Protein AF-A0A5B1RBX6-F1 (afdb_monomer)

Radius of gyration: 20.05 Å; Cα contacts (8 Å, |Δi|>4): 82; chains: 1; bounding box: 40×21×62 Å

pLDDT: mean 85.08, std 12.6, range [52.69, 97.75]

Structure (mmCIF, N/CA/C/O backbone):
data_AF-A0A5B1RBX6-F1
#
_entry.id   AF-A0A5B1RBX6-F1
#
loop_
_atom_site.group_PDB
_atom_site.id
_atom_site.type_symbol
_atom_site.label_atom_id
_atom_site.label_alt_id
_atom_site.label_comp_id
_atom_site.label_asym_id
_atom_site.label_entity_id
_atom_site.label_seq_id
_atom_site.pdbx_PDB_ins_code
_atom_site.Cartn_x
_atom_site.Cartn_y
_atom_site.Cartn_z
_atom_site.occupancy
_atom_site.B_iso_or_equiv
_atom_site.auth_seq_id
_atom_site.auth_comp_id
_atom_site.auth_asym_id
_atom_site.auth_atom_id
_atom_site.pdbx_PDB_model_num
ATOM 1 N N . VAL A 1 1 ? 2.491 -7.538 -31.295 1.00 53.94 1 VAL A N 1
ATOM 2 C CA . VAL A 1 1 ? 2.454 -6.570 -32.418 1.00 53.94 1 VAL A CA 1
ATOM 3 C C . VAL A 1 1 ? 3.876 -6.329 -32.900 1.00 53.94 1 VAL A C 1
ATOM 5 O O . VAL A 1 1 ? 4.595 -5.534 -32.309 1.00 53.94 1 VAL A O 1
ATOM 8 N N . THR A 1 2 ? 4.317 -7.067 -33.911 1.00 52.69 2 THR A N 1
ATOM 9 C CA . THR A 1 2 ? 5.581 -6.814 -34.616 1.00 52.69 2 THR A CA 1
ATOM 10 C C . THR A 1 2 ? 5.305 -5.795 -35.714 1.00 52.69 2 THR A C 1
ATOM 12 O O . THR A 1 2 ? 5.026 -6.165 -36.844 1.00 52.69 2 THR A O 1
ATOM 15 N N . ARG A 1 3 ? 5.305 -4.512 -35.349 1.00 59.53 3 ARG A N 1
ATOM 16 C CA . ARG A 1 3 ? 5.227 -3.385 -36.287 1.00 59.53 3 ARG A CA 1
ATOM 17 C C . ARG A 1 3 ? 6.452 -2.512 -36.062 1.00 59.53 3 ARG A C 1
ATOM 19 O O . ARG A 1 3 ? 6.745 -2.174 -34.911 1.00 59.53 3 ARG A O 1
ATOM 26 N N . ARG A 1 4 ? 7.163 -2.151 -37.127 1.00 60.09 4 ARG A N 1
ATOM 27 C CA . ARG A 1 4 ? 8.262 -1.180 -37.068 1.00 60.09 4 ARG A CA 1
ATOM 28 C C . ARG A 1 4 ? 7.713 0.248 -37.208 1.00 60.09 4 ARG A C 1
ATOM 30 O O . ARG A 1 4 ? 6.635 0.438 -37.775 1.00 60.09 4 ARG A O 1
ATOM 37 N N . PRO A 1 5 ? 8.405 1.272 -36.680 1.00 65.06 5 PRO A N 1
ATOM 38 C CA . PRO A 1 5 ? 7.997 2.660 -36.886 1.00 65.06 5 PRO A CA 1
ATOM 39 C C . PRO A 1 5 ? 7.848 2.969 -38.387 1.00 65.06 5 PRO A C 1
ATOM 41 O O . PRO A 1 5 ? 8.788 2.754 -39.143 1.00 65.06 5 PRO A O 1
ATOM 44 N N . GLY A 1 6 ? 6.670 3.446 -38.807 1.00 74.94 6 GLY A N 1
ATOM 45 C CA . GLY A 1 6 ? 6.378 3.833 -40.197 1.00 74.94 6 GLY A CA 1
ATOM 46 C C . GLY A 1 6 ? 5.563 2.832 -41.028 1.00 74.94 6 GLY A C 1
ATOM 47 O O . GLY A 1 6 ? 5.034 3.218 -42.061 1.00 74.94 6 GLY A O 1
ATOM 48 N N . GLU A 1 7 ? 5.390 1.585 -40.585 1.00 77.25 7 GLU A N 1
ATOM 49 C CA . GLU A 1 7 ? 4.580 0.598 -41.325 1.00 77.25 7 GLU A CA 1
ATOM 50 C C . GLU A 1 7 ? 3.073 0.863 -41.174 1.00 77.25 7 GLU A C 1
ATOM 52 O O . GLU A 1 7 ? 2.630 1.344 -40.130 1.00 77.25 7 GLU A O 1
ATOM 57 N N . GLU A 1 8 ? 2.261 0.542 -42.180 1.00 74.38 8 GLU A N 1
ATOM 58 C CA . GLU A 1 8 ? 0.801 0.681 -42.116 1.00 74.38 8 GLU A CA 1
ATOM 59 C C . GLU A 1 8 ? 0.187 -0.296 -41.093 1.00 74.38 8 GLU A C 1
ATOM 61 O O . GLU A 1 8 ? 0.698 -1.393 -40.855 1.00 74.38 8 GLU A O 1
ATOM 66 N N . TYR A 1 9 ? -0.893 0.111 -40.419 1.00 70.88 9 TYR A N 1
ATOM 67 C CA . TYR A 1 9 ? -1.558 -0.750 -39.442 1.00 70.88 9 TYR A CA 1
ATOM 68 C C . TYR A 1 9 ? -2.414 -1.799 -40.158 1.00 70.88 9 TYR A C 1
ATOM 70 O O . TYR A 1 9 ? -3.473 -1.482 -40.691 1.00 70.88 9 TYR A O 1
ATOM 78 N N . LEU A 1 10 ? -1.971 -3.058 -40.122 1.00 74.31 10 LEU A N 1
ATOM 79 C CA . LEU A 1 10 ? -2.688 -4.194 -40.700 1.00 74.31 10 LEU A CA 1
ATOM 80 C C . LEU A 1 10 ? -3.395 -4.994 -39.589 1.00 74.31 10 LEU A C 1
ATOM 82 O O . LEU A 1 10 ? -2.749 -5.804 -38.916 1.00 74.31 10 LEU A O 1
ATOM 86 N N . PRO A 1 11 ? -4.713 -4.806 -39.369 1.00 61.75 11 PRO A N 1
ATOM 87 C CA . PRO A 1 11 ? -5.441 -5.457 -38.275 1.00 61.75 11 PRO A CA 1
ATOM 88 C C . PRO A 1 11 ? -5.400 -6.995 -38.341 1.00 61.75 11 PRO A C 1
ATOM 90 O O . PRO A 1 11 ? -5.384 -7.641 -37.294 1.00 61.75 11 PRO A O 1
ATOM 93 N N . GLY A 1 12 ? -5.269 -7.581 -39.539 1.00 66.50 12 GLY A N 1
ATOM 94 C CA . GLY A 1 12 ? -5.119 -9.030 -39.746 1.00 66.50 12 GLY A CA 1
ATOM 95 C C . GLY A 1 12 ? -3.781 -9.634 -39.290 1.00 66.50 12 GLY A C 1
ATOM 96 O O . GLY A 1 12 ? -3.654 -10.852 -39.252 1.00 66.50 12 GLY A O 1
ATOM 97 N N . LEU A 1 13 ? -2.790 -8.813 -38.917 1.00 65.19 13 LEU A N 1
ATOM 98 C CA . LEU A 1 13 ? -1.464 -9.252 -38.441 1.00 65.19 13 LEU A CA 1
ATOM 99 C C . LEU A 1 13 ? -1.256 -8.993 -36.939 1.00 65.19 13 LEU A C 1
ATOM 101 O O . LEU A 1 13 ? -0.130 -8.984 -36.426 1.00 65.19 13 LEU A O 1
ATOM 105 N N . THR A 1 14 ? -2.341 -8.757 -36.202 1.00 63.69 14 THR A N 1
ATOM 106 C CA . THR A 1 14 ? -2.280 -8.531 -34.759 1.00 63.69 14 THR A CA 1
ATOM 107 C C . THR A 1 14 ? -2.240 -9.861 -34.005 1.00 63.69 14 THR 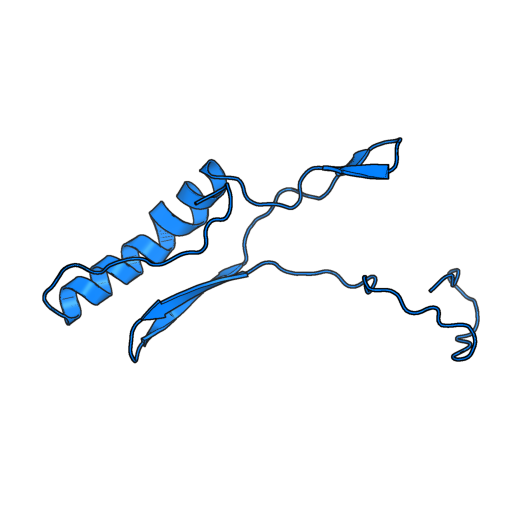A C 1
ATOM 109 O O . THR A 1 14 ? -3.253 -10.492 -33.737 1.00 63.69 14 THR A O 1
ATOM 112 N N . ALA A 1 15 ? -1.038 -10.304 -33.627 1.00 68.25 15 ALA A N 1
ATOM 113 C CA . ALA A 1 15 ? -0.902 -11.413 -32.685 1.00 68.25 15 ALA A CA 1
ATOM 114 C C . ALA A 1 15 ? -1.435 -10.991 -31.297 1.00 68.25 15 ALA A C 1
ATOM 116 O O . ALA A 1 15 ? -1.013 -9.930 -30.802 1.00 68.25 15 ALA A O 1
ATOM 117 N N . PRO A 1 16 ? -2.297 -11.799 -30.646 1.00 66.62 16 PRO A N 1
ATOM 118 C CA . PRO A 1 16 ? -2.677 -11.592 -29.256 1.00 66.62 16 PRO A CA 1
ATOM 119 C C . PRO A 1 16 ? -1.424 -11.450 -28.395 1.00 66.62 16 PRO A C 1
ATOM 121 O O . PRO A 1 16 ? -0.515 -12.276 -28.442 1.00 66.62 16 PRO A O 1
ATOM 124 N N . THR A 1 17 ? -1.348 -10.370 -27.626 1.00 66.56 17 THR A N 1
ATOM 125 C CA . THR A 1 17 ? -0.272 -10.165 -26.659 1.00 66.56 17 THR A CA 1
ATOM 126 C C . THR A 1 17 ? -0.888 -9.884 -25.305 1.00 66.56 17 THR A C 1
ATOM 128 O O . THR A 1 17 ? -1.671 -8.949 -25.153 1.00 66.56 17 THR A O 1
ATOM 131 N N . TYR A 1 18 ? -0.500 -10.673 -24.305 1.00 63.50 18 TYR A N 1
ATOM 132 C CA . TYR A 1 18 ? -0.876 -10.449 -22.907 1.00 63.50 18 TYR A CA 1
ATOM 133 C C . TYR A 1 18 ? -0.299 -9.143 -22.350 1.00 63.50 18 TYR A C 1
ATOM 135 O O . TYR A 1 18 ? -0.771 -8.620 -21.347 1.00 63.50 18 TYR A O 1
ATOM 143 N N . HIS A 1 19 ? 0.718 -8.594 -23.015 1.00 59.44 19 HIS A N 1
ATOM 144 C CA . HIS A 1 19 ? 1.359 -7.351 -22.628 1.00 59.44 19 HIS A CA 1
ATOM 145 C C . HIS A 1 19 ? 1.099 -6.317 -23.716 1.00 59.44 19 HIS A C 1
ATOM 147 O O . HIS A 1 19 ? 1.691 -6.358 -24.799 1.00 59.44 19 HIS A O 1
ATOM 153 N N . SER A 1 20 ? 0.196 -5.377 -23.436 1.00 63.31 20 SER A N 1
ATOM 154 C CA . SER A 1 20 ? 0.141 -4.145 -24.218 1.00 63.31 20 SER A CA 1
ATOM 155 C C . SER A 1 20 ? 1.451 -3.387 -23.981 1.00 63.31 20 SER A C 1
ATOM 157 O O . SER A 1 20 ? 1.913 -3.319 -22.846 1.00 63.31 20 SER A O 1
ATOM 159 N N . GLY A 1 21 ? 2.060 -2.789 -25.007 1.00 62.94 21 GLY A N 1
ATOM 160 C CA . GLY A 1 21 ? 3.254 -1.940 -24.844 1.00 62.94 21 GLY A CA 1
ATOM 161 C C . GLY A 1 21 ? 3.004 -0.640 -24.058 1.00 62.94 21 GLY A C 1
ATOM 162 O O . GLY A 1 21 ? 3.780 0.304 -24.172 1.00 62.94 21 GLY A O 1
ATOM 163 N N . ARG A 1 22 ? 1.890 -0.548 -23.319 1.00 66.44 22 ARG A N 1
ATOM 164 C CA . ARG A 1 22 ? 1.466 0.626 -22.558 1.00 66.44 22 ARG A CA 1
ATOM 165 C C . ARG A 1 22 ? 2.259 0.725 -21.256 1.00 66.44 22 ARG A C 1
ATOM 167 O O . ARG A 1 22 ? 2.600 -0.281 -20.638 1.00 66.44 22 ARG A O 1
ATOM 174 N N . LYS A 1 23 ? 2.516 1.963 -20.829 1.00 73.00 23 LYS A N 1
ATOM 175 C CA . LYS A 1 23 ? 3.066 2.268 -19.505 1.00 73.00 23 LYS A CA 1
ATOM 176 C C . LYS A 1 23 ? 2.008 1.927 -18.451 1.00 73.00 23 LYS A C 1
ATOM 178 O O . LYS A 1 23 ? 0.886 2.417 -18.542 1.00 73.00 23 LYS A O 1
ATOM 183 N N . SER A 1 24 ? 2.362 1.098 -17.477 1.00 78.25 24 SER A N 1
ATOM 184 C CA . SER A 1 24 ? 1.535 0.805 -16.305 1.00 78.25 24 SER A CA 1
ATOM 185 C C . SER A 1 24 ? 1.932 1.704 -15.135 1.00 78.25 24 SER A C 1
ATOM 187 O O . SER A 1 24 ? 3.105 2.045 -14.982 1.00 78.25 24 SER A O 1
ATOM 189 N N . ILE A 1 25 ? 0.962 2.059 -14.296 1.00 85.31 25 ILE A N 1
ATOM 190 C CA . ILE A 1 25 ? 1.188 2.713 -13.004 1.00 85.31 25 ILE A CA 1
ATOM 191 C C . ILE A 1 25 ? 0.751 1.720 -11.930 1.00 85.31 25 ILE A C 1
ATOM 193 O O . ILE A 1 25 ? -0.311 1.116 -12.065 1.00 85.31 25 ILE A O 1
ATOM 197 N N . MET A 1 26 ? 1.568 1.542 -10.894 1.00 88.94 26 MET A N 1
ATOM 198 C CA . MET A 1 26 ? 1.193 0.744 -9.730 1.00 88.94 26 MET A CA 1
ATOM 199 C C . MET A 1 26 ? 0.658 1.673 -8.645 1.00 88.94 26 MET A C 1
ATOM 201 O O . MET A 1 26 ? 1.244 2.723 -8.368 1.00 88.94 26 MET A O 1
ATOM 205 N N . ILE A 1 27 ? -0.479 1.299 -8.075 1.00 93.81 27 ILE A N 1
ATOM 206 C CA . ILE A 1 27 ? -1.184 2.063 -7.055 1.00 93.81 27 ILE A CA 1
ATOM 207 C C . ILE A 1 27 ? -1.398 1.139 -5.866 1.00 93.81 27 ILE A C 1
ATOM 209 O O . ILE A 1 27 ? -1.761 -0.020 -6.055 1.00 93.81 27 ILE A O 1
ATOM 213 N N . TRP A 1 28 ? -1.210 1.672 -4.666 1.00 95.00 28 TRP A N 1
ATOM 214 C CA . TRP A 1 28 ? -1.706 1.054 -3.445 1.00 95.00 28 TRP A CA 1
ATOM 215 C C . TRP A 1 28 ? -2.898 1.856 -2.932 1.00 95.00 28 TRP A C 1
ATOM 217 O O . TRP A 1 28 ? -2.923 3.086 -3.035 1.00 95.00 28 TRP A O 1
ATOM 227 N N . ALA A 1 29 ? -3.898 1.159 -2.410 1.00 97.06 29 ALA A N 1
ATOM 228 C CA . ALA A 1 29 ? -5.058 1.775 -1.794 1.00 97.06 29 ALA A CA 1
ATOM 229 C C . ALA A 1 29 ? -5.600 0.882 -0.685 1.00 97.06 29 ALA A C 1
ATOM 231 O O . ALA A 1 29 ? -5.468 -0.340 -0.754 1.00 97.06 29 ALA A O 1
ATOM 232 N N . CYS A 1 30 ? -6.280 1.485 0.283 1.00 97.06 30 CYS A N 1
ATOM 233 C CA . CYS A 1 30 ? -7.033 0.745 1.285 1.00 97.06 30 CYS A CA 1
ATOM 234 C C . CYS A 1 30 ? -8.456 1.289 1.429 1.00 97.06 30 CYS A C 1
ATOM 236 O O . CYS A 1 30 ? -8.799 2.377 0.958 1.00 97.06 30 CYS A O 1
ATOM 238 N N . ILE A 1 31 ? -9.306 0.497 2.071 1.00 97.25 31 ILE A N 1
ATOM 239 C CA . ILE A 1 31 ? -10.682 0.857 2.401 1.00 97.25 31 ILE A CA 1
ATOM 240 C C . ILE A 1 31 ? -11.009 0.349 3.801 1.00 97.25 31 ILE A C 1
ATOM 242 O O . ILE A 1 31 ? -10.455 -0.647 4.258 1.00 97.25 31 ILE A O 1
ATOM 246 N N . ALA A 1 32 ? -11.951 1.015 4.454 1.00 96.88 32 ALA A N 1
ATOM 247 C CA . ALA A 1 32 ? -12.622 0.512 5.642 1.00 96.88 32 ALA A CA 1
ATOM 248 C C . ALA A 1 32 ? -14.133 0.472 5.381 1.00 96.88 32 ALA A C 1
ATOM 250 O O . ALA A 1 32 ? -14.632 1.050 4.413 1.00 96.88 32 ALA A O 1
ATOM 251 N N . HIS A 1 33 ? -14.892 -0.198 6.247 1.00 94.94 33 HIS A N 1
ATOM 252 C CA . HIS A 1 33 ? -16.344 -0.282 6.089 1.00 94.94 33 HIS A CA 1
ATOM 253 C C . HIS A 1 33 ? -16.983 1.119 6.034 1.00 94.94 33 HIS A C 1
ATOM 255 O O . HIS A 1 33 ? -16.96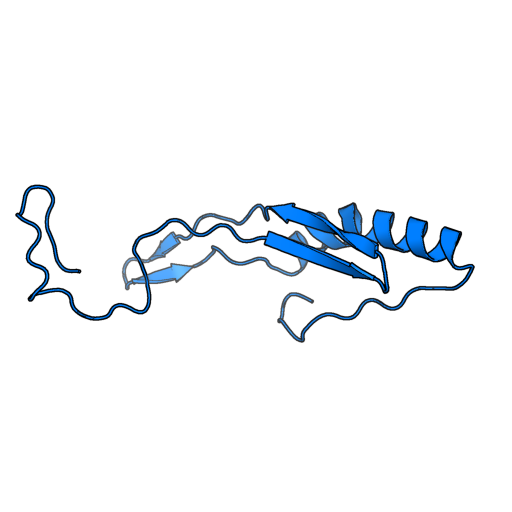2 1.850 7.025 1.00 94.94 33 HIS A O 1
ATOM 261 N N . GLY A 1 34 ? -17.544 1.485 4.878 1.00 95.88 34 GLY A N 1
ATOM 262 C CA . GLY A 1 34 ? -18.176 2.788 4.644 1.00 95.88 34 GLY A CA 1
ATOM 263 C C . GLY A 1 34 ? -17.214 3.964 4.427 1.00 95.88 34 GLY A C 1
ATOM 264 O O . GLY A 1 34 ? -17.677 5.096 4.333 1.00 95.88 34 GLY A O 1
ATOM 265 N N . VAL A 1 35 ? -15.897 3.736 4.336 1.00 97.06 35 VAL A N 1
ATOM 266 C CA . VAL A 1 35 ? -14.895 4.806 4.183 1.00 97.06 35 VAL A CA 1
ATOM 267 C C . VAL A 1 35 ? -13.847 4.413 3.144 1.00 97.06 35 VAL A C 1
ATOM 269 O O . VAL A 1 35 ? -13.215 3.361 3.239 1.00 97.06 35 VAL A O 1
ATOM 272 N N . LYS A 1 36 ? -13.629 5.282 2.152 1.00 97.56 36 LYS A N 1
ATOM 273 C CA . LYS A 1 36 ? -12.495 5.150 1.229 1.00 97.56 36 LYS A CA 1
ATOM 274 C C . LYS A 1 36 ? -11.229 5.613 1.939 1.00 97.56 36 LYS A C 1
ATOM 276 O O . LYS A 1 36 ? -11.215 6.710 2.493 1.00 97.56 36 LYS A O 1
ATOM 281 N N . GLY A 1 37 ? -10.200 4.780 1.917 1.00 96.50 37 GLY A N 1
ATOM 282 C CA . GLY A 1 37 ? -8.892 5.135 2.435 1.00 96.50 37 GLY A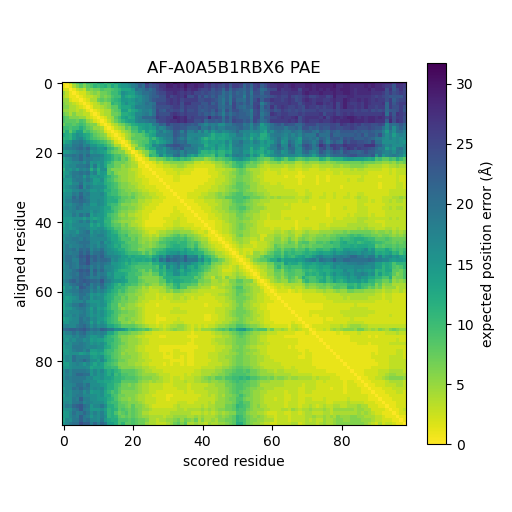 CA 1
ATOM 283 C C . GLY A 1 37 ? -8.035 5.873 1.404 1.00 96.50 37 GLY A C 1
ATOM 284 O O . GLY A 1 37 ? -8.503 6.218 0.312 1.00 96.50 37 GLY A O 1
ATOM 285 N N . PRO A 1 38 ? -6.770 6.134 1.755 1.00 96.94 38 PRO A N 1
ATOM 286 C CA . PRO A 1 38 ? -5.779 6.689 0.845 1.00 96.94 38 PRO A CA 1
ATOM 287 C C . PRO A 1 38 ? -5.611 5.853 -0.428 1.00 96.94 38 PRO A C 1
ATOM 289 O O . PRO A 1 38 ? -5.696 4.627 -0.413 1.00 96.94 38 PRO A O 1
ATOM 292 N N . ILE A 1 39 ? -5.306 6.553 -1.521 1.00 97.44 39 ILE A N 1
ATOM 293 C CA . ILE A 1 39 ? -4.858 5.993 -2.795 1.00 97.44 39 ILE A CA 1
ATOM 294 C C . ILE A 1 39 ? -3.535 6.665 -3.157 1.00 97.44 39 ILE A C 1
ATOM 296 O O . ILE A 1 39 ? -3.470 7.888 -3.285 1.00 97.44 39 ILE A O 1
ATOM 300 N N . ILE A 1 40 ? -2.468 5.882 -3.292 1.00 94.69 40 ILE A N 1
ATOM 301 C CA . ILE A 1 40 ? -1.130 6.406 -3.567 1.00 94.69 40 ILE A CA 1
ATOM 302 C C . ILE A 1 40 ? -0.512 5.741 -4.786 1.00 94.69 40 ILE A C 1
ATOM 304 O O . ILE A 1 40 ? -0.606 4.533 -4.998 1.00 94.69 40 ILE A O 1
ATOM 308 N N . LYS A 1 41 ? 0.157 6.557 -5.596 1.00 94.00 41 LYS A N 1
ATOM 309 C CA . LYS A 1 41 ? 1.016 6.070 -6.667 1.00 94.00 41 LYS A CA 1
ATOM 310 C C . LYS A 1 41 ? 2.318 5.575 -6.046 1.00 94.00 41 LYS A C 1
ATOM 312 O O . LYS A 1 41 ? 2.993 6.351 -5.376 1.00 94.00 41 LYS A O 1
ATOM 317 N N . LEU A 1 42 ? 2.677 4.324 -6.315 1.00 91.88 42 LEU A N 1
ATOM 318 C CA . LEU A 1 42 ? 3.916 3.750 -5.806 1.00 91.88 42 LEU A CA 1
ATOM 319 C C . LEU A 1 42 ? 5.114 4.274 -6.592 1.00 91.88 42 LEU A C 1
ATOM 321 O O . LEU A 1 42 ? 5.105 4.268 -7.830 1.00 91.88 42 LEU A O 1
ATOM 325 N N . ASP A 1 43 ? 6.149 4.691 -5.869 1.00 91.00 43 ASP A N 1
ATOM 326 C CA . ASP A 1 43 ? 7.443 4.994 -6.463 1.00 91.00 43 ASP A CA 1
ATOM 327 C C . ASP A 1 43 ? 8.269 3.708 -6.526 1.00 91.00 43 ASP A C 1
ATOM 329 O O . ASP A 1 43 ? 8.750 3.193 -5.512 1.00 91.00 43 ASP A O 1
ATOM 333 N N . LEU A 1 44 ? 8.347 3.136 -7.728 1.00 86.75 44 LEU A N 1
ATOM 334 C CA . LEU A 1 44 ? 8.990 1.852 -7.974 1.00 86.75 44 LEU A CA 1
ATOM 335 C C . LEU A 1 44 ? 10.313 2.048 -8.709 1.00 86.75 44 LEU A C 1
ATOM 337 O O . LEU A 1 44 ? 10.377 2.826 -9.668 1.00 86.75 44 LEU A O 1
ATOM 341 N N . PRO A 1 45 ? 11.356 1.280 -8.351 1.00 81.62 45 PRO A N 1
ATOM 342 C CA . PRO A 1 45 ? 12.613 1.329 -9.074 1.00 81.62 45 PRO A CA 1
ATOM 343 C C . PRO A 1 45 ? 12.391 0.937 -10.542 1.00 81.62 45 PRO A C 1
ATOM 345 O O . PRO A 1 45 ? 11.619 0.014 -10.826 1.00 81.62 45 PRO A O 1
ATOM 348 N N . PRO A 1 46 ? 13.088 1.579 -11.495 1.00 81.00 46 PRO A N 1
ATOM 349 C CA . PRO A 1 46 ? 12.909 1.291 -12.910 1.00 81.00 46 PRO A CA 1
ATOM 350 C C . PRO A 1 46 ? 13.235 -0.173 -13.223 1.00 81.00 46 PRO A C 1
ATOM 352 O O . PRO A 1 46 ? 14.185 -0.752 -12.688 1.00 81.00 46 PRO A O 1
ATOM 355 N N . VAL A 1 47 ? 12.462 -0.763 -14.138 1.00 82.62 47 VAL A N 1
ATOM 356 C CA . VAL A 1 47 ? 12.729 -2.109 -14.656 1.00 82.62 47 VAL A CA 1
ATOM 357 C C . VAL A 1 47 ? 14.027 -2.083 -15.458 1.00 82.62 47 VAL A C 1
ATOM 359 O O . VAL A 1 47 ? 14.137 -1.380 -16.462 1.00 82.62 47 VAL A O 1
ATOM 362 N N . LYS A 1 48 ? 14.999 -2.894 -15.047 1.00 83.06 48 LYS A N 1
ATOM 363 C CA . LYS A 1 48 ? 16.222 -3.165 -15.805 1.00 83.06 48 LYS A CA 1
ATOM 364 C C . LYS A 1 48 ? 16.051 -4.476 -16.565 1.00 83.06 48 LYS A C 1
ATOM 366 O O . LYS A 1 48 ? 15.605 -5.474 -16.001 1.00 83.06 48 LYS A O 1
ATOM 371 N N . ILE A 1 49 ? 16.402 -4.472 -17.848 1.00 81.50 49 ILE A N 1
ATOM 372 C CA . ILE A 1 49 ? 16.432 -5.677 -18.683 1.00 81.50 49 ILE A CA 1
ATOM 373 C C . ILE A 1 49 ? 17.895 -6.095 -18.809 1.00 81.50 49 ILE A C 1
ATOM 375 O O . ILE A 1 49 ? 18.714 -5.358 -19.352 1.00 81.50 49 ILE A O 1
ATOM 379 N N . GLU A 1 50 ? 18.240 -7.254 -18.256 1.00 82.56 50 GLU A N 1
ATOM 380 C CA . GLU A 1 50 ? 19.591 -7.807 -18.338 1.00 82.56 50 GLU A CA 1
ATOM 381 C C . GLU A 1 50 ? 19.880 -8.351 -19.749 1.00 82.56 50 GLU A C 1
ATOM 383 O O . GLU A 1 50 ? 18.963 -8.645 -20.516 1.00 82.56 50 GLU A O 1
ATOM 388 N N . LYS A 1 51 ? 21.163 -8.558 -20.087 1.00 78.94 51 LYS A N 1
ATOM 389 C CA . LYS A 1 51 ? 21.607 -9.030 -21.418 1.00 78.94 51 LYS A CA 1
ATOM 390 C C . LYS A 1 51 ? 20.934 -10.333 -21.887 1.00 78.94 51 LYS A C 1
ATOM 392 O O . LYS A 1 51 ? 20.846 -10.567 -23.084 1.00 78.94 51 LYS A O 1
ATOM 397 N N . LYS A 1 52 ? 20.450 -11.169 -20.959 1.00 82.00 52 LYS A N 1
ATOM 398 C CA . LYS A 1 52 ? 19.721 -12.423 -21.240 1.00 82.00 52 LYS A CA 1
ATOM 399 C C . LYS A 1 52 ? 18.189 -12.260 -21.270 1.00 82.00 52 LYS A C 1
ATOM 401 O O . LYS A 1 52 ? 17.471 -13.247 -21.187 1.00 82.00 52 LYS A O 1
ATOM 406 N N . GLY A 1 53 ? 17.675 -11.030 -21.309 1.00 76.88 53 GLY A N 1
ATOM 407 C CA . GLY A 1 53 ? 16.235 -10.740 -21.316 1.00 76.88 53 GLY A CA 1
ATOM 408 C C . GLY A 1 53 ? 15.547 -10.840 -19.949 1.00 76.88 53 GLY A C 1
ATOM 409 O O . GLY A 1 53 ? 14.344 -10.600 -19.852 1.00 76.88 53 GLY A O 1
ATOM 410 N N . ARG A 1 54 ? 16.284 -11.153 -18.873 1.00 77.88 54 ARG A N 1
ATOM 411 C CA . ARG A 1 54 ? 15.729 -11.204 -17.515 1.00 77.88 54 ARG A CA 1
ATOM 412 C C . ARG A 1 54 ? 15.372 -9.793 -17.048 1.00 77.88 54 ARG A C 1
ATOM 414 O O . ARG A 1 54 ? 16.219 -8.901 -17.043 1.00 77.88 54 ARG A O 1
ATOM 421 N N . ARG A 1 55 ? 14.115 -9.596 -16.647 1.00 77.56 55 ARG A N 1
ATOM 422 C CA . ARG A 1 55 ? 13.655 -8.360 -16.004 1.00 77.56 55 ARG A CA 1
ATOM 423 C C . ARG A 1 55 ? 14.027 -8.381 -14.526 1.00 77.56 55 ARG A C 1
ATOM 425 O O . ARG A 1 55 ? 13.779 -9.372 -13.842 1.00 77.56 55 ARG A O 1
ATOM 432 N N . ARG A 1 56 ? 14.607 -7.287 -14.042 1.00 75.12 56 ARG A N 1
ATOM 433 C CA . ARG A 1 56 ? 14.972 -7.087 -12.638 1.00 75.12 56 ARG A CA 1
ATOM 434 C C . ARG A 1 56 ? 14.538 -5.695 -12.183 1.00 75.12 56 ARG A C 1
ATOM 436 O O . ARG A 1 56 ? 14.693 -4.730 -12.928 1.00 75.12 56 ARG A O 1
ATOM 443 N N . GLY A 1 57 ? 14.016 -5.589 -10.964 1.00 76.38 57 GLY A N 1
ATOM 444 C CA . GLY A 1 57 ? 13.397 -4.356 -10.460 1.00 76.38 57 GLY A CA 1
ATOM 445 C C . GLY A 1 57 ? 11.935 -4.212 -10.897 1.00 76.38 57 GLY A C 1
ATOM 446 O O . GLY A 1 57 ? 11.334 -5.175 -11.369 1.00 76.38 57 GLY A O 1
ATOM 447 N N . GLY A 1 58 ? 11.358 -3.020 -10.726 1.00 77.75 58 GLY A N 1
ATOM 448 C CA . GLY A 1 58 ? 9.954 -2.735 -11.051 1.00 77.75 58 GLY A CA 1
ATOM 449 C C . GLY A 1 58 ? 8.913 -3.258 -10.061 1.00 77.75 58 GLY A C 1
ATOM 450 O O . GLY A 1 58 ? 7.729 -3.065 -10.306 1.00 77.75 58 GLY A O 1
ATOM 451 N N . GLY A 1 59 ? 9.333 -3.913 -8.978 1.00 81.00 59 GLY A N 1
ATOM 452 C CA . GLY A 1 59 ? 8.472 -4.332 -7.871 1.00 81.00 59 GLY A CA 1
ATOM 453 C C . GLY A 1 59 ? 8.816 -3.592 -6.580 1.00 81.00 59 GLY A C 1
ATOM 454 O O . GLY A 1 59 ? 9.876 -2.968 -6.485 1.00 81.00 59 GLY A O 1
ATOM 455 N N . MET A 1 60 ? 7.918 -3.675 -5.602 1.00 85.81 60 MET A N 1
ATOM 456 C CA . MET A 1 60 ? 8.101 -3.138 -4.254 1.00 85.81 60 MET A CA 1
ATOM 457 C C . MET A 1 60 ? 8.624 -4.237 -3.323 1.00 85.81 60 MET A C 1
ATOM 459 O O . MET A 1 60 ? 8.090 -5.343 -3.321 1.00 85.81 60 MET A O 1
ATOM 463 N N . GLY A 1 61 ? 9.680 -3.944 -2.563 1.00 88.19 61 GLY A N 1
ATOM 464 C CA . GLY A 1 61 ? 10.15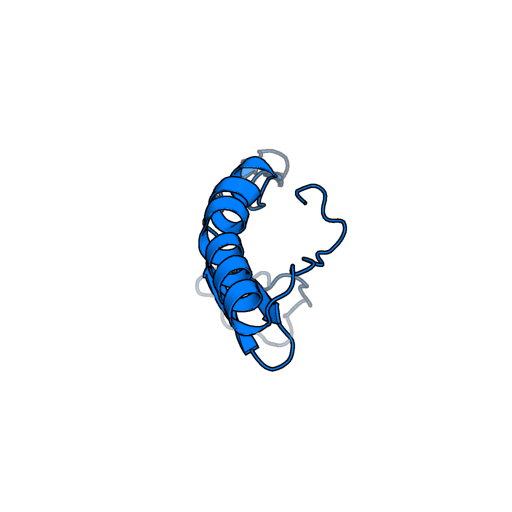3 -4.803 -1.477 1.00 88.19 61 GLY A CA 1
ATOM 465 C C . GLY A 1 61 ? 9.594 -4.360 -0.125 1.00 88.19 61 GLY A C 1
ATOM 466 O O . GLY A 1 61 ? 9.018 -3.279 -0.013 1.00 88.19 61 GLY A O 1
ATOM 467 N N . ALA A 1 62 ? 9.819 -5.164 0.917 1.00 91.44 62 ALA A N 1
ATOM 468 C CA . ALA A 1 62 ? 9.310 -4.887 2.264 1.00 91.44 62 ALA A CA 1
ATOM 469 C C . ALA A 1 62 ? 9.778 -3.529 2.817 1.00 91.44 62 ALA A C 1
ATOM 471 O O . ALA A 1 62 ? 9.014 -2.798 3.439 1.00 91.44 62 ALA A O 1
ATOM 472 N N . ARG A 1 63 ? 11.030 -3.132 2.549 1.00 91.31 63 ARG A N 1
ATOM 473 C CA . ARG A 1 63 ? 11.554 -1.837 3.012 1.00 91.31 63 ARG A CA 1
ATOM 474 C C . ARG A 1 63 ? 10.814 -0.665 2.367 1.00 91.31 63 ARG A C 1
ATOM 476 O O . ARG A 1 63 ? 10.458 0.292 3.050 1.00 91.31 63 ARG A O 1
ATOM 483 N N . GLU A 1 64 ? 10.5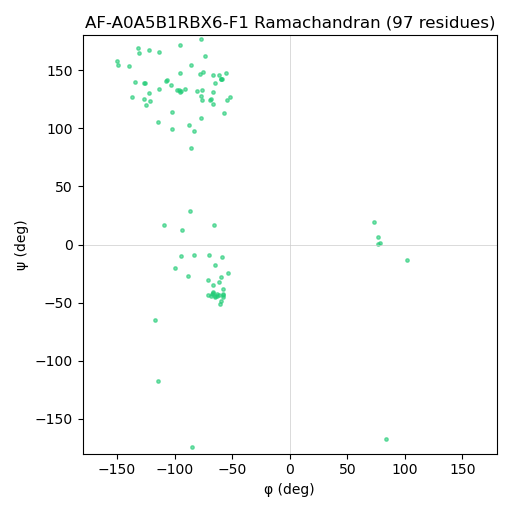94 -0.732 1.058 1.00 91.12 64 GLU A N 1
ATOM 484 C CA . GLU A 1 64 ? 9.836 0.283 0.329 1.00 91.12 64 GLU A CA 1
ATOM 485 C C . GLU A 1 64 ? 8.357 0.281 0.748 1.00 91.12 64 GLU A C 1
ATOM 487 O O . GLU A 1 64 ? 7.778 1.358 0.867 1.00 91.12 64 GLU A O 1
ATOM 492 N N . TYR A 1 65 ? 7.785 -0.889 1.054 1.00 93.62 65 TYR A N 1
ATOM 493 C CA . TYR A 1 65 ? 6.432 -1.035 1.601 1.00 93.62 65 TYR A CA 1
ATOM 494 C C . TYR A 1 65 ? 6.286 -0.317 2.947 1.00 93.62 65 TYR A C 1
ATOM 496 O O . TYR A 1 65 ? 5.422 0.543 3.120 1.00 93.62 65 TYR A O 1
ATOM 504 N N . VAL A 1 66 ? 7.203 -0.582 3.881 1.00 94.50 66 VAL A N 1
ATOM 505 C CA . VAL A 1 66 ? 7.228 0.077 5.192 1.00 94.50 66 VAL A CA 1
ATOM 506 C C . VAL A 1 66 ? 7.329 1.593 5.042 1.00 94.50 66 VAL A C 1
ATOM 508 O O . VAL A 1 66 ? 6.602 2.322 5.715 1.00 94.50 66 VAL A O 1
ATOM 511 N N . ALA A 1 67 ? 8.217 2.073 4.170 1.00 93.75 67 ALA A N 1
ATOM 512 C CA . ALA A 1 67 ? 8.467 3.500 3.996 1.00 93.75 67 ALA A CA 1
ATOM 513 C C . ALA A 1 67 ? 7.302 4.236 3.317 1.00 93.75 67 ALA A C 1
ATOM 515 O O . ALA A 1 67 ? 6.941 5.328 3.750 1.00 93.75 67 ALA A O 1
ATO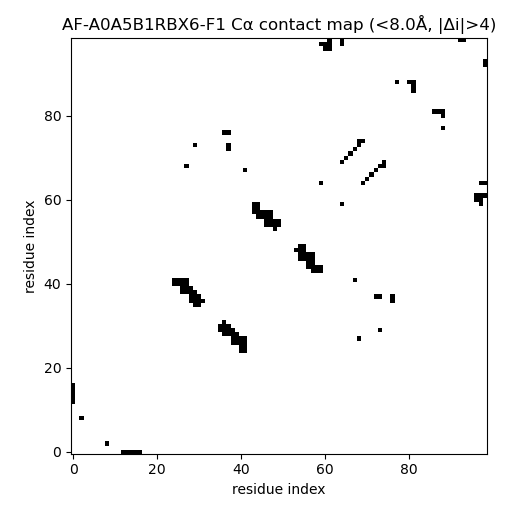M 516 N N . GLN A 1 68 ? 6.725 3.660 2.258 1.00 94.25 68 GLN A N 1
ATOM 517 C CA . GLN A 1 68 ? 5.705 4.331 1.447 1.00 94.25 68 GLN A CA 1
ATOM 518 C C . GLN A 1 68 ? 4.279 4.117 1.963 1.00 94.25 68 GLN A C 1
ATOM 520 O O . GLN A 1 68 ? 3.428 4.964 1.709 1.00 94.25 68 GLN A O 1
ATOM 525 N N . ILE A 1 69 ? 4.005 3.008 2.659 1.00 95.12 69 ILE A N 1
ATOM 526 C CA . ILE A 1 69 ? 2.643 2.598 3.033 1.00 95.12 69 ILE A CA 1
ATOM 527 C C . ILE A 1 69 ? 2.482 2.568 4.550 1.00 95.12 69 ILE A C 1
ATOM 529 O O . ILE A 1 69 ? 1.734 3.384 5.093 1.00 95.12 69 ILE A O 1
ATOM 533 N N . LEU A 1 70 ? 3.200 1.674 5.240 1.00 94.38 70 LEU A N 1
ATOM 534 C CA . LEU A 1 70 ? 2.956 1.417 6.666 1.00 94.38 70 LEU A CA 1
ATOM 535 C C . LEU A 1 70 ? 3.314 2.612 7.544 1.00 94.38 70 LEU A C 1
ATOM 537 O O . LEU A 1 70 ? 2.574 2.953 8.455 1.00 94.38 70 LEU A O 1
ATOM 541 N N . SER A 1 71 ? 4.443 3.264 7.276 1.00 93.00 71 SER A N 1
ATOM 542 C CA . SER A 1 71 ? 4.896 4.418 8.062 1.00 93.00 71 SER A CA 1
ATOM 543 C C . SER A 1 71 ? 4.247 5.728 7.623 1.00 93.00 71 SER A C 1
ATOM 545 O O . SER A 1 71 ? 4.422 6.736 8.304 1.00 93.00 71 SER A O 1
ATOM 547 N N . GLY A 1 72 ? 3.528 5.709 6.499 1.00 89.56 72 GLY A N 1
ATOM 548 C CA . GLY A 1 72 ? 2.874 6.869 5.914 1.00 89.56 72 GLY A CA 1
ATOM 549 C C . GLY A 1 72 ? 1.348 6.735 5.937 1.00 89.56 72 GLY A C 1
ATOM 550 O O . GLY A 1 72 ? 0.753 6.663 7.014 1.00 89.56 72 GLY A O 1
ATOM 551 N N . PRO A 1 73 ? 0.694 6.702 4.763 1.00 95.56 73 PRO A N 1
ATOM 552 C CA . PRO A 1 73 ? -0.743 6.917 4.630 1.00 95.56 73 PRO A CA 1
ATOM 553 C C . PRO A 1 73 ? -1.600 5.886 5.369 1.00 95.56 73 PRO A C 1
ATOM 555 O O . PRO A 1 73 ? -2.675 6.240 5.850 1.00 95.56 73 PRO A O 1
ATOM 558 N N . LEU A 1 74 ? -1.154 4.629 5.486 1.00 96.62 74 LEU A N 1
ATOM 559 C CA . LEU A 1 74 ? -1.934 3.615 6.195 1.00 96.62 74 LEU A CA 1
ATOM 560 C C . LEU A 1 74 ? -2.000 3.912 7.695 1.00 96.62 74 LEU A C 1
ATOM 562 O O . LEU A 1 74 ? -3.077 3.836 8.277 1.00 96.62 74 LEU A O 1
ATOM 566 N N . LYS A 1 75 ? -0.874 4.276 8.316 1.00 95.94 75 LYS A N 1
ATOM 567 C CA . LYS A 1 75 ? -0.814 4.574 9.752 1.00 95.94 75 LYS A CA 1
ATOM 568 C C . LYS A 1 75 ? -1.700 5.751 10.126 1.00 95.94 75 LYS A C 1
ATOM 570 O O . LYS A 1 75 ? -2.406 5.678 11.129 1.00 95.94 75 LYS A O 1
ATOM 575 N N . ASP A 1 76 ? -1.675 6.812 9.328 1.00 96.31 76 ASP A N 1
ATOM 576 C CA . ASP A 1 76 ? -2.511 7.986 9.583 1.00 96.31 76 ASP A CA 1
ATOM 577 C C . ASP A 1 76 ? -3.997 7.653 9.406 1.00 96.31 76 ASP A C 1
ATOM 579 O O . ASP A 1 76 ? -4.821 8.039 10.235 1.00 96.31 76 ASP A O 1
ATOM 583 N N . PHE A 1 77 ? -4.333 6.862 8.384 1.00 97.31 77 PHE A N 1
ATOM 584 C CA . PHE A 1 77 ? -5.700 6.404 8.157 1.00 97.31 77 PHE A CA 1
ATOM 585 C C . PHE A 1 77 ? -6.212 5.491 9.278 1.00 97.31 77 PHE A C 1
ATOM 587 O O . PHE A 1 77 ? -7.329 5.676 9.753 1.00 97.31 77 PHE A O 1
ATOM 594 N N . VAL A 1 78 ? -5.404 4.532 9.733 1.00 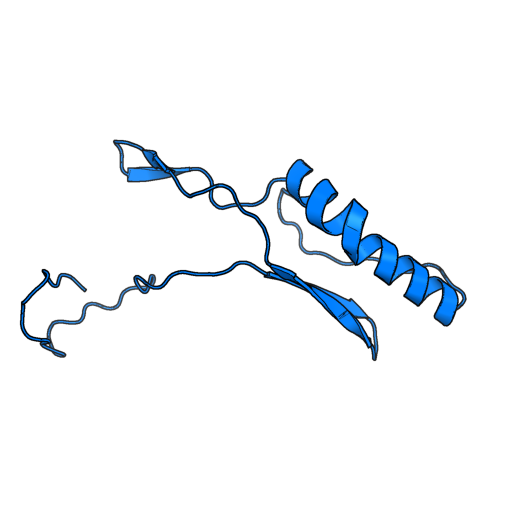97.50 78 VAL A N 1
ATOM 595 C CA . VAL A 1 78 ? -5.764 3.625 10.832 1.00 97.50 78 VAL A CA 1
ATOM 596 C C . VAL A 1 78 ? -6.045 4.415 12.105 1.00 97.50 78 VAL A C 1
ATOM 598 O O . VAL A 1 78 ? -7.122 4.261 12.670 1.00 97.50 78 VAL A O 1
ATOM 601 N N . LYS A 1 79 ? -5.160 5.344 12.488 1.00 96.88 79 LYS A N 1
ATOM 602 C CA . LYS A 1 79 ? -5.364 6.197 13.671 1.00 96.88 79 LYS A CA 1
ATOM 603 C C . LYS A 1 79 ? -6.652 7.015 13.605 1.00 96.88 79 LYS A C 1
ATOM 605 O O . LYS A 1 79 ? -7.364 7.132 14.600 1.00 96.88 79 LYS A O 1
ATOM 610 N N . ASP A 1 80 ? -6.949 7.601 12.446 1.00 97.00 80 ASP A N 1
ATOM 611 C CA . ASP A 1 80 ? -8.192 8.347 12.231 1.00 97.00 80 ASP A CA 1
ATOM 612 C C . ASP A 1 80 ? -9.419 7.428 12.355 1.00 97.00 80 ASP A C 1
ATOM 614 O O . ASP A 1 80 ? -10.395 7.775 13.021 1.00 97.00 80 ASP A O 1
ATOM 618 N N . MET A 1 81 ? -9.356 6.221 11.791 1.00 97.69 81 MET A N 1
ATOM 619 C CA . MET A 1 81 ? -10.437 5.242 11.889 1.00 97.69 81 MET A CA 1
ATOM 620 C C . MET A 1 81 ? -10.650 4.723 13.314 1.00 97.69 81 MET A C 1
ATOM 622 O O . MET A 1 81 ? -11.800 4.613 13.740 1.00 97.69 81 MET A O 1
ATOM 626 N N . GLU A 1 82 ? -9.578 4.441 14.050 1.00 97.75 82 GLU A N 1
ATOM 627 C CA . GLU A 1 82 ? -9.622 4.011 15.453 1.00 97.75 82 GLU A CA 1
ATOM 628 C C . GLU A 1 82 ? -10.213 5.106 16.340 1.00 97.75 82 GLU A C 1
ATOM 630 O O . GLU A 1 82 ? -11.127 4.843 17.118 1.00 97.75 82 GLU A O 1
ATOM 635 N N . SER A 1 83 ? -9.788 6.359 16.146 1.00 97.44 83 SER A N 1
ATOM 636 C CA . SER A 1 83 ? -10.347 7.524 16.841 1.00 97.44 83 SER A CA 1
ATOM 637 C C . SER A 1 83 ? -11.856 7.677 16.601 1.00 97.44 83 SER A C 1
ATOM 639 O O . SER A 1 83 ? -12.623 7.903 17.536 1.00 97.44 83 SER A O 1
ATOM 641 N N . ARG A 1 84 ? -12.316 7.487 15.356 1.00 96.56 84 ARG A N 1
ATOM 642 C CA . ARG A 1 84 ? -13.745 7.580 14.999 1.00 96.56 84 ARG A CA 1
ATOM 643 C C . ARG A 1 84 ? -14.588 6.425 15.533 1.00 96.56 84 ARG A C 1
ATOM 645 O O . ARG A 1 84 ? -15.785 6.607 15.742 1.00 96.56 84 ARG A O 1
ATOM 652 N N . ARG A 1 85 ? -14.006 5.230 15.669 1.00 95.31 85 ARG A N 1
ATOM 653 C CA . ARG A 1 85 ? -14.736 4.004 16.038 1.00 95.31 85 ARG A CA 1
ATOM 654 C C . ARG A 1 85 ? -14.612 3.632 17.510 1.00 95.31 85 ARG A C 1
ATOM 656 O O . ARG A 1 85 ? -15.448 2.881 18.000 1.00 95.31 85 ARG A O 1
ATOM 663 N N . GLY A 1 86 ? -13.600 4.148 18.202 1.00 97.25 86 GLY A N 1
ATOM 664 C CA . GLY A 1 86 ? -13.335 3.850 19.607 1.00 97.25 86 GLY A CA 1
ATOM 665 C C . GLY A 1 86 ? -12.779 2.445 19.851 1.00 97.25 86 GLY A C 1
ATOM 666 O O . GLY A 1 86 ? -12.891 1.946 20.967 1.00 97.25 86 GLY A O 1
ATOM 667 N N . HIS A 1 87 ? -12.220 1.792 18.830 1.00 95.94 87 HIS A N 1
ATOM 668 C CA . HIS A 1 87 ? -11.574 0.486 18.957 1.00 95.94 87 HIS A CA 1
ATOM 669 C C . HIS A 1 87 ? -10.453 0.323 17.929 1.00 95.94 87 HIS A C 1
ATOM 671 O O . HIS A 1 87 ? -10.482 0.964 16.875 1.00 95.94 87 HIS A O 1
ATOM 677 N N . ASP A 1 88 ? -9.524 -0.586 18.220 1.00 97.00 88 ASP A N 1
ATOM 678 C CA . ASP A 1 88 ? -8.394 -0.912 17.351 1.00 97.00 88 ASP A CA 1
ATOM 679 C C . ASP A 1 88 ? -8.864 -1.470 16.001 1.00 97.00 88 ASP A C 1
ATOM 681 O O . ASP A 1 88 ? -9.875 -2.182 15.905 1.00 97.00 88 ASP A O 1
ATOM 685 N N . MET A 1 89 ? -8.123 -1.152 14.943 1.00 96.38 89 MET A N 1
ATOM 686 C CA . MET A 1 89 ? -8.413 -1.604 13.586 1.00 96.38 89 MET A CA 1
ATOM 687 C C . MET A 1 89 ? -7.478 -2.743 13.182 1.00 96.38 89 MET A C 1
ATOM 689 O O . MET A 1 89 ? -6.267 -2.688 13.377 1.00 96.38 89 MET A O 1
ATOM 693 N N . LEU A 1 90 ? -8.038 -3.765 12.535 1.00 95.94 90 LEU A N 1
ATOM 694 C CA . LEU A 1 90 ? -7.251 -4.811 11.889 1.00 95.94 90 LEU A CA 1
ATOM 695 C C . LEU A 1 90 ? -6.969 -4.427 10.437 1.00 95.94 90 LEU A C 1
ATOM 697 O O . LEU A 1 90 ? -7.873 -4.021 9.702 1.00 95.94 90 LEU A O 1
ATOM 701 N N . VAL A 1 91 ? -5.715 -4.590 10.024 1.00 95.00 91 VAL A N 1
ATOM 702 C CA . VAL A 1 91 ? -5.294 -4.457 8.627 1.00 95.00 91 VAL A CA 1
ATOM 703 C C . VAL A 1 91 ? -5.306 -5.845 7.990 1.00 95.00 91 VAL A C 1
ATOM 705 O O . VAL A 1 91 ? -4.800 -6.802 8.572 1.00 95.00 91 VAL A O 1
ATOM 708 N N . VAL A 1 92 ? -5.903 -5.953 6.802 1.00 96.06 92 VAL A N 1
ATOM 709 C CA . VAL A 1 92 ? -5.964 -7.195 6.023 1.00 96.06 92 VAL A CA 1
ATOM 710 C C . VAL A 1 92 ? -5.312 -6.952 4.670 1.00 96.06 92 VAL A C 1
ATOM 712 O O . VAL A 1 92 ? -5.735 -6.066 3.928 1.00 96.06 92 VAL A O 1
ATOM 715 N N . GLU A 1 93 ? -4.302 -7.755 4.357 1.00 94.19 93 GLU A N 1
ATOM 716 C CA . GLU A 1 93 ? -3.517 -7.694 3.121 1.00 94.19 93 GLU A CA 1
ATOM 717 C C . GLU A 1 93 ? -3.402 -9.103 2.525 1.00 94.19 93 GLU A C 1
ATOM 719 O O . GLU A 1 93 ? -3.790 -10.091 3.156 1.00 94.19 93 GLU A O 1
ATOM 724 N N . ASP A 1 94 ? -2.918 -9.211 1.288 1.00 93.88 94 ASP A N 1
ATOM 725 C CA . ASP A 1 94 ? -2.622 -10.519 0.701 1.00 93.88 94 ASP A CA 1
ATOM 726 C C . ASP A 1 94 ? -1.299 -11.098 1.253 1.00 93.88 94 ASP A C 1
ATOM 728 O O . ASP A 1 94 ? -0.598 -10.463 2.036 1.00 93.88 94 ASP A O 1
ATOM 732 N N . GLY A 1 95 ? -0.942 -12.318 0.846 1.00 91.56 95 GLY A N 1
ATOM 733 C CA . GLY A 1 95 ? 0.309 -12.971 1.249 1.00 91.56 95 GLY A CA 1
ATOM 734 C C . GLY A 1 95 ? 1.517 -12.633 0.369 1.00 91.56 95 GLY A C 1
ATOM 735 O O . GLY A 1 95 ? 2.374 -13.500 0.179 1.00 91.56 95 GLY A O 1
ATOM 736 N N . ALA A 1 96 ? 1.567 -11.453 -0.260 1.00 89.25 96 ALA A N 1
ATOM 737 C CA . ALA A 1 96 ? 2.711 -11.070 -1.077 1.00 89.25 96 ALA A CA 1
ATOM 738 C C . ALA A 1 96 ? 4.003 -11.070 -0.236 1.00 89.25 96 ALA A C 1
ATOM 740 O O . ALA A 1 96 ? 3.989 -10.602 0.896 1.00 89.25 96 ALA A O 1
ATOM 741 N N . PRO A 1 97 ? 5.157 -11.498 -0.784 1.00 86.06 97 PRO A N 1
ATOM 742 C CA . PRO A 1 97 ? 6.409 -11.590 -0.019 1.00 86.06 97 PRO A CA 1
ATOM 743 C C . PRO A 1 97 ? 6.924 -10.284 0.614 1.00 86.06 97 PRO A C 1
ATOM 745 O O . PRO A 1 97 ? 7.924 -10.314 1.326 1.00 86.06 97 PRO A O 1
ATOM 748 N N . GLY A 1 98 ? 6.342 -9.136 0.257 1.00 84.06 98 GLY A N 1
ATOM 749 C CA . GLY A 1 98 ? 6.693 -7.828 0.808 1.00 84.06 98 GLY A CA 1
ATOM 750 C C . GLY A 1 98 ? 5.830 -7.379 1.990 1.00 84.06 98 GLY A C 1
ATOM 751 O O . GLY A 1 98 ? 6.185 -6.361 2.584 1.00 84.06 98 GLY A O 1
ATOM 752 N N . HIS A 1 99 ? 4.738 -8.092 2.285 1.00 86.50 99 HIS A N 1
ATOM 753 C CA . HIS A 1 99 ? 3.877 -7.886 3.453 1.00 86.50 99 HIS A CA 1
ATOM 754 C C . HIS A 1 99 ? 4.440 -8.660 4.652 1.00 86.50 99 HIS A C 1
ATOM 756 O O . HIS A 1 99 ? 4.436 -8.092 5.766 1.00 86.50 99 HIS A O 1
#

Solvent-accessible surface area (backbone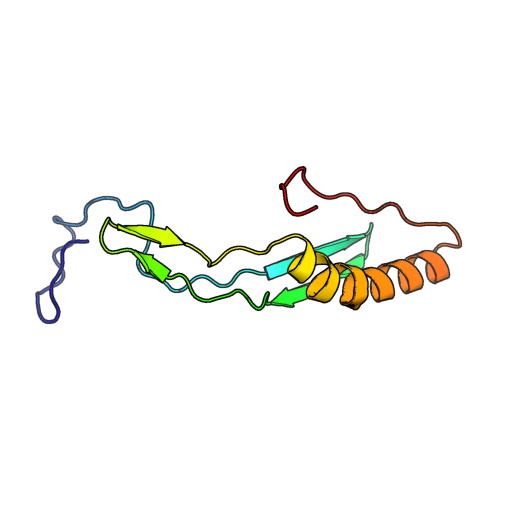 atoms only — not comparable to full-atom values): 6655 Å² total; per-residue (Å²): 102,94,72,62,95,90,63,81,90,57,80,93,67,60,55,91,57,98,66,68,97,66,89,83,82,58,70,51,69,52,70,52,96,97,40,84,48,60,74,43,77,60,90,55,52,73,69,42,74,44,98,86,70,50,76,43,70,55,61,78,47,42,70,55,40,40,63,65,34,56,73,35,58,50,45,58,49,49,52,54,50,22,68,75,66,75,47,90,77,86,88,86,78,74,89,54,97,41,110

Secondary structure (DSSP, 8-state):
----TT----GGG-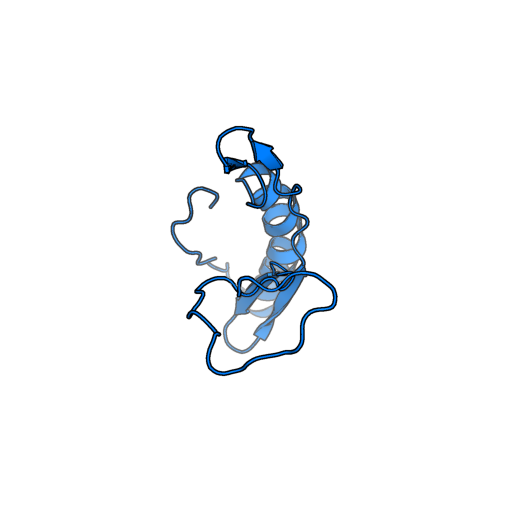---SS-SPPP--EEEEEETTEEEEEEE---PPPEE-TTS-EE--S--HHHHIIIIITTHHHHHHHHHHHHHTSPPPP-----TT-

Foldseek 3Di:
DPDDPPDDDDVVPDDDDPDDPDDDWDWDFDADVVGGFDIDTQDWDDWDQDPVRDTDTPDDALVSCCVVPVVPRPVVRQVVVCVVPVHHDDDDDDPPNND

Mean predicted aligned error: 9.26 Å

Sequence (99 aa):
VTRRPGEEYLPGLTAPTYHSGRKSIMIWACIAHGVKGPIIKLDLPPVKIEKKGRRRGGGMGAREYVAQILSGPLKDFVKDMESRRGHDMLVVEDGAPGH